Protein 7YLG (pdb70)

Foldseek 3Di:
DPFLEEEDEAPVCVVVCVVPVVVVCVVVPGGYHYCVPQADPPDPQRPDPCNRVVPHQAYEYEDDLNLQVDPVSVVVLVVCLVVAPLRYAYEDAYDDPPCSRPVVSPVVVVCVVVVRYHYDDPDPVSVVVSVVVVVVSSPDHD

Solvent-accessible surface area: 8100 Å² total; per-residue (Å²): 155,87,41,47,0,8,2,3,30,4,98,139,8,15,120,41,0,82,66,86,0,5,44,76,4,69,118,74,56,22,83,4,0,24,48,114,101,26,66,101,118,78,75,118,82,47,20,53,81,84,45,2,18,88,41,4,58,0,3,0,0,0,4,2,34,32,0,3,109,30,75,190,11,52,144,45,5,114,38,3,34,114,126,30,155,95,11,32,8,3,0,7,32,95,108,32,75,130,119,39,10,47,100,188,17,59,43,6,77,52,48,33,102,171,106,73,73,34,71,36,12,119,93,85,139,109,43,51,76,7,36,138,89,0,28,59,46,5,155,65,111,73

InterPro domains:
  IPR000157 Toll/interleukin-1 receptor homology (TIR) domain [PF01582] (709-853)
  IPR000157 Toll/interleukin-1 receptor homology (TIR) domain [PS50104] (705-846)
  IPR000157 Toll/interleukin-1 receptor homology (TIR) domain [SM00255] (706-849)
  IPR001611 Leucine-rich repeat [PF00560] (566-588)
  IPR001611 Leucine-rich repeat [PF13855] (57-113)
  IPR001611 Leucine-rich repeat [PS51450] (79-100)
  IPR001611 Leucine-rich repeat [PS51450] (411-432)
  IPR001611 Leucine-rich repeat [PS51450] (498-519)
  IPR001611 Leucine-rich repeat [PS51450] (520-541)
  IPR003591 Leucine-rich repeat, typical subtype [SM00369] (77-100)
  IPR003591 Leucine-rich repeat, typical subtype [SM00369] (409-434)
  IPR003591 Leucine-rich repeat, typical subtype [SM00369] (452-475)
  IPR003591 Leucine-rich repeat, typical subtype [SM00369] (496-517)
  IPR003591 Leucine-rich repeat, typical subtype [SM00369] (518-541)
  IPR003591 Leucine-rich repeat, typical subtype [SM00369] (542-565)
  IPR003591 Leucine-rich repeat, typical subtype [SM00369] (566-587)
  IPR017241 Toll-like receptor [PIRSF037595] (32-849)
  IPR032675 Leucine-rich repeat domain superfamily [G3DSA:3.80.10.10] (36-128)
  IPR032675 Leucine-rich repeat domain superfamily [G3DSA:3.80.10.10] (192-356)
  IPR032675 Leucine-rich repeat domain superfamily [G3DSA:3.80.10.10] (358-472)

Structure (mmCIF, N/CA/C/O backbone):
data_7YLG
#
_entry.id   7YLG
#
_cell.length_a   64.625
_cell.length_b   64.625
_cell.length_c   94.911
_cell.angle_alpha   90.000
_cell.angle_beta   90.000
_cell.angle_gamma   120.000
#
_s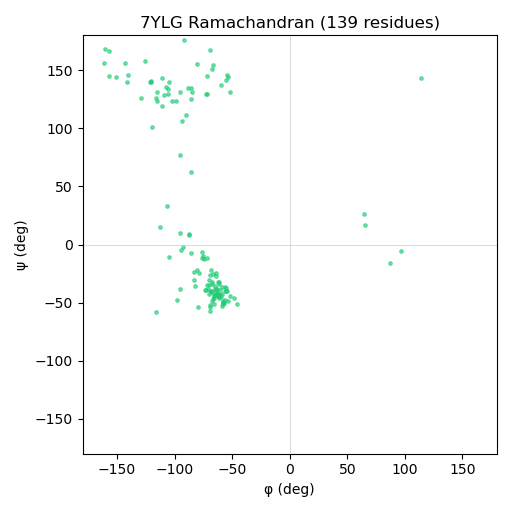ymmetry.space_group_name_H-M   'P 32 2 1'
#
loop_
_entity.id
_entity.type
_entity.pdbx_description
1 polymer 'Toll-like receptor 2'
2 non-polymer GLUTATHIONE
3 water water
#
loop_
_atom_site.group_PDB
_atom_site.id
_atom_site.type_symbol
_atom_site.label_atom_id
_atom_site.label_alt_id
_atom_site.label_comp_id
_atom_site.label_asym_id
_atom_site.label_entity_id
_atom_site.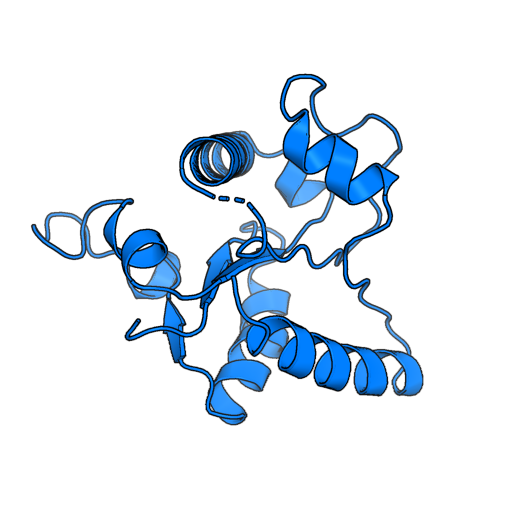label_seq_id
_atom_site.pdbx_PDB_ins_code
_atom_site.Cartn_x
_atom_site.Cartn_y
_atom_site.Cartn_z
_atom_site.occupancy
_atom_site.B_iso_or_equiv
_atom_site.auth_seq_id
_atom_site.auth_comp_id
_atom_site.auth_asym_id
_atom_site.auth_atom_id
_atom_site.pdbx_PDB_model_num
ATOM 1 N N . LYS A 1 13 ? 12.76930 34.92571 22.16632 1.000 54.23211 705 LYS A N 1
ATOM 2 C CA . LYS A 1 13 ? 12.12021 34.04090 21.19868 1.000 50.54000 705 LYS A CA 1
ATOM 3 C C . LYS A 1 13 ? 11.27803 32.97869 21.91121 1.000 49.02736 705 LYS A C 1
ATOM 4 O O . LYS A 1 13 ? 11.69747 32.44696 22.93527 1.000 56.06201 705 LYS A O 1
ATOM 10 N N . PRO A 1 14 ? 10.10020 32.65454 21.36251 1.000 40.99258 706 PRO A N 1
ATOM 11 C CA . PRO A 1 14 ? 9.25998 31.63213 22.01339 1.000 39.42176 706 PRO A CA 1
ATOM 12 C C . PRO A 1 14 ? 9.82924 30.22452 21.93174 1.000 36.48670 706 PRO A C 1
ATOM 13 O O . PRO A 1 14 ? 9.55497 29.40362 22.81721 1.000 37.28417 706 PRO A O 1
ATOM 17 N N . PHE A 1 15 ? 10.63672 29.91023 20.92765 1.000 32.38915 707 PHE A N 1
ATOM 18 C CA . PHE A 1 15 ? 11.21237 28.58078 20.80909 1.000 29.84910 707 PHE A CA 1
ATOM 19 C C . PHE A 1 15 ? 12.71095 28.63710 21.05200 1.000 32.53944 707 PHE A C 1
ATOM 20 O O . PHE A 1 15 ? 13.38008 29.59815 20.65604 1.000 34.57602 707 PHE A O 1
ATOM 28 N N . ASP A 1 16 ? 13.23118 27.59533 21.69977 1.000 31.49954 708 ASP A N 1
ATOM 29 C CA . ASP A 1 16 ? 14.67921 27.47282 21.86003 1.000 33.28068 708 ASP A CA 1
ATOM 30 C C . ASP A 1 16 ? 15.35849 27.08417 20.54950 1.000 32.61749 708 ASP A C 1
ATOM 31 O O . ASP A 1 16 ? 16.45864 27.56829 20.24486 1.000 32.35979 708 ASP A O 1
ATOM 36 N N . ALA A 1 17 ? 14.74175 26.19209 19.77773 1.000 26.95611 709 ALA A N 1
ATOM 37 C CA . ALA A 1 17 ? 15.34463 25.75480 18.52204 1.000 24.86456 709 ALA A CA 1
ATOM 38 C C . ALA A 1 17 ? 14.29065 25.36006 17.49898 1.000 27.02992 709 ALA A C 1
ATOM 39 O O . ALA A 1 17 ? 13.24733 24.78059 17.83370 1.000 29.23917 709 ALA A O 1
ATOM 41 N N . PHE A 1 18 ? 14.59622 25.66389 16.23976 1.000 26.69210 710 PHE A N 1
ATOM 42 C CA . PHE A 1 18 ? 13.95619 25.06133 15.08703 1.000 29.05588 710 PHE A CA 1
ATOM 43 C C . PHE A 1 18 ? 14.84246 23.90667 14.63946 1.000 28.36803 710 PHE A C 1
ATOM 44 O O . PHE A 1 18 ? 16.05645 24.07731 14.51512 1.000 32.60956 710 PHE A O 1
ATOM 52 N N . ILE A 1 19 ? 14.25887 22.73237 14.41712 1.000 27.51259 711 ILE A N 1
ATOM 53 C CA . ILE A 1 19 ? 15.04630 21.54197 14.11508 1.000 26.79530 711 ILE A CA 1
ATOM 54 C C . ILE A 1 19 ? 14.73436 21.06278 12.69535 1.000 29.72420 711 ILE A C 1
ATOM 55 O O . ILE A 1 19 ? 13.56707 20.91915 12.31119 1.000 30.65577 711 ILE A O 1
ATOM 60 N N . SER A 1 20 ? 15.78282 20.80731 11.93459 1.000 25.48707 712 SER A N 1
ATOM 61 C CA . SER A 1 20 ? 15.67360 20.27980 10.57657 1.000 26.21577 712 SER A CA 1
ATOM 62 C C . SER A 1 20 ? 16.39759 18.94065 10.49449 1.000 28.39235 712 SER A C 1
ATOM 63 O O . SER A 1 20 ? 17.48119 18.76411 11.07528 1.000 28.49869 712 SER A O 1
ATOM 66 N N . TYR A 1 21 ? 15.79807 17.99728 9.76303 1.000 26.49007 713 TYR A N 1
ATOM 67 C CA . TYR A 1 21 ? 16.30024 16.63323 9.71513 1.000 27.82206 713 TYR A CA 1
ATOM 68 C C . TYR A 1 21 ? 15.69156 15.98154 8.48297 1.000 30.48019 713 TYR A C 1
ATOM 69 O O . TYR A 1 21 ? 14.63125 16.38922 8.00817 1.000 31.26343 713 TYR A O 1
ATOM 78 N N . SER A 1 22 ? 16.37142 14.95815 7.98860 1.000 28.03614 714 SER A N 1
ATOM 79 C CA . SER A 1 22 ? 15.92153 14.24427 6.80555 1.000 30.08483 714 SER A CA 1
ATOM 80 C C . SER A 1 22 ? 14.83594 13.23177 7.16596 1.000 33.07598 714 SER A C 1
ATOM 81 O O . SER A 1 22 ? 14.73291 12.75989 8.30147 1.000 32.88709 714 SER A O 1
ATOM 84 N N . GLU A 1 23 ? 14.01038 12.89711 6.17598 1.000 32.89857 715 GLU A N 1
ATOM 85 C CA . GLU A 1 23 ? 13.03152 11.83313 6.38057 1.000 35.06644 715 GLU A CA 1
ATOM 86 C C . GLU A 1 23 ? 13.71494 10.54609 6.83180 1.000 35.03994 715 GLU A C 1
ATOM 87 O O . GLU A 1 23 ? 13.22367 9.84935 7.73063 1.000 39.11125 715 GLU A O 1
ATOM 89 N N . HIS A 1 24 ? 14.87652 10.24242 6.24386 1.000 34.73403 716 HIS A N 1
ATOM 90 C CA . HIS A 1 24 ? 15.63564 9.04899 6.60777 1.000 36.67523 716 HIS A CA 1
ATOM 91 C C . HIS A 1 24 ? 15.95750 9.02502 8.09630 1.000 38.12766 716 HIS A C 1
ATOM 92 O O . HIS A 1 24 ? 15.94912 7.95984 8.72041 1.000 39.97424 716 HIS A O 1
ATOM 99 N N . ASP A 1 25 ? 16.23588 10.19334 8.67540 1.000 35.96586 717 ASP A N 1
ATOM 100 C CA . ASP A 1 25 ? 16.64326 10.33998 10.06515 1.000 38.14102 717 ASP A CA 1
ATOM 101 C C . ASP A 1 25 ? 15.48479 10.66875 10.99560 1.000 39.03533 717 ASP A C 1
ATOM 102 O O . ASP A 1 25 ? 15.72147 11.00062 12.16946 1.000 37.78754 717 ASP A O 1
ATOM 107 N N . ALA A 1 26 ? 14.24434 10.58319 10.49860 1.000 38.97321 718 ALA A N 1
ATOM 108 C CA . ALA A 1 26 ? 13.08631 11.06645 11.24661 1.000 40.57140 718 ALA A CA 1
ATOM 109 C C . ALA A 1 26 ? 12.85994 10.25462 12.50986 1.000 37.81810 718 ALA A C 1
ATOM 110 O O . ALA A 1 26 ? 12.61719 10.82758 13.58009 1.000 38.20412 718 ALA A O 1
ATOM 112 N N . ASP A 1 27 ? 12.92683 8.92101 12.40200 1.000 40.47378 719 ASP A N 1
ATOM 113 C CA . ASP A 1 27 ? 12.69397 8.06181 13.56073 1.000 44.15874 719 ASP A CA 1
ATOM 114 C C . ASP A 1 27 ? 13.67117 8.37824 14.68315 1.000 46.17515 719 ASP A C 1
ATOM 115 O O . ASP A 1 27 ? 13.26925 8.55531 15.84014 1.000 47.35418 719 ASP A O 1
ATOM 120 N N . TRP A 1 28 ? 14.96884 8.41971 14.36674 1.000 46.83786 720 TRP A N 1
ATOM 121 C CA . TRP A 1 28 ? 15.95515 8.72376 15.39764 1.000 45.67668 720 TRP A CA 1
ATOM 122 C C . TRP A 1 28 ? 15.73088 10.11231 15.97080 1.000 42.90224 720 TRP A C 1
ATOM 123 O O . TRP A 1 28 ? 15.79993 10.30721 17.19127 1.000 42.16411 720 TRP A O 1
ATOM 134 N N . THR A 1 29 ? 15.47617 11.09186 15.09809 1.000 37.94831 721 THR A N 1
ATOM 135 C CA . THR A 1 29 ? 15.29973 12.46626 15.55422 1.000 34.54193 721 THR A CA 1
ATOM 136 C C . THR A 1 29 ? 14.10920 12.58237 16.49825 1.000 36.89034 721 THR A C 1
ATOM 137 O O . THR A 1 29 ? 14.20234 13.23108 17.54498 1.000 35.66989 721 THR A O 1
ATOM 141 N N . LYS A 1 30 ? 12.98457 11.94790 16.15228 1.000 36.60249 722 LYS A N 1
ATOM 142 C CA . LYS A 1 30 ? 11.78877 12.07788 16.97235 1.000 39.48320 722 LYS A CA 1
ATOM 143 C C . LYS A 1 30 ? 11.92012 11.29493 18.27450 1.000 41.08514 722 LYS A C 1
ATOM 144 O O . LYS A 1 30 ? 11.49525 11.77092 19.33042 1.000 46.53266 722 LYS A O 1
ATOM 150 N N . GLU A 1 31 ? 12.51463 10.09800 18.22709 1.000 39.06104 723 GLU A N 1
ATOM 151 C CA . GLU A 1 31 ? 12.56455 9.23092 19.39718 1.000 40.78740 723 GLU A CA 1
ATOM 152 C C . GLU A 1 31 ? 13.70562 9.57496 20.35160 1.000 42.87519 723 GLU A C 1
ATOM 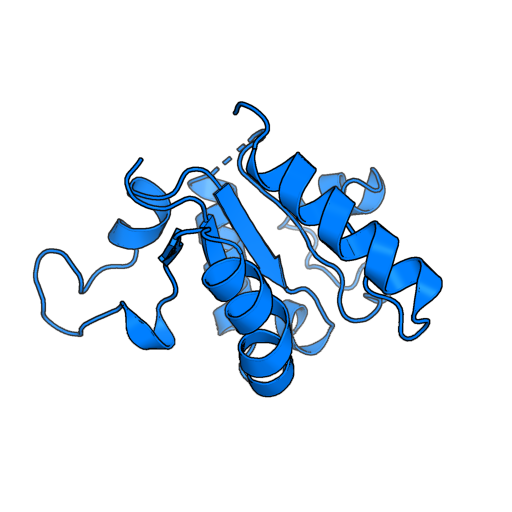153 O O . GLU A 1 31 ? 13.61277 9.26184 21.54271 1.000 41.57063 723 GLU A O 1
ATOM 155 N N . HIS A 1 32 ? 14.76854 10.21969 19.87729 1.000 44.97737 724 HIS A N 1
ATOM 156 C CA . HIS A 1 32 ? 15.89714 10.52594 20.75092 1.000 48.79858 724 HIS A CA 1
ATOM 157 C C . HIS A 1 32 ? 16.08909 12.02384 20.92634 1.000 42.70815 724 HIS A C 1
ATOM 158 O O . HIS A 1 32 ? 16.02153 12.52156 22.05484 1.000 44.26304 724 HIS A O 1
ATOM 165 N N . LEU A 1 33 ? 16.28484 12.76489 19.84371 1.000 37.59262 725 LEU A N 1
ATOM 166 C CA . LEU A 1 33 ? 16.59876 14.17772 19.97415 1.000 35.57334 725 LEU A CA 1
ATOM 167 C C . LEU A 1 33 ? 15.39761 14.96716 20.48800 1.000 37.09953 725 LEU A C 1
ATOM 168 O O . LEU A 1 33 ? 15.48024 15.62912 21.52859 1.000 38.00990 725 LEU A O 1
ATOM 173 N N . LEU A 1 34 ? 14.26185 14.88896 19.78031 1.000 37.61587 726 LEU A N 1
ATOM 174 C CA . LEU A 1 34 ? 13.09185 15.68828 20.14078 1.000 37.97455 726 LEU A CA 1
ATOM 175 C C . LEU A 1 34 ? 12.52726 15.26487 21.48612 1.000 39.66927 726 LEU A C 1
ATOM 176 O O . LEU A 1 34 ? 12.17370 16.11090 22.31794 1.000 41.46134 726 LEU A O 1
ATOM 181 N N . LYS A 1 35 ? 12.41214 13.95173 21.70541 1.000 41.72152 727 LYS A N 1
ATOM 182 C CA . LYS A 1 35 ? 11.91433 13.44391 22.98030 1.000 46.68967 727 LYS A CA 1
ATOM 183 C C . LYS A 1 35 ? 12.75561 13.96312 24.13411 1.000 46.17109 727 LYS A C 1
ATOM 184 O O . LYS A 1 35 ? 12.22527 14.45960 25.13350 1.000 48.94953 727 LYS A O 1
ATOM 186 N N . LYS A 1 36 ? 14.07890 13.86769 24.00577 1.000 46.16000 728 LYS A N 1
ATOM 187 C CA . LYS A 1 36 ? 14.96168 14.26953 25.09720 1.000 49.42427 728 LYS A CA 1
ATOM 188 C C . LYS A 1 36 ? 14.86277 15.76585 25.35484 1.000 45.23398 728 LYS A C 1
ATOM 189 O O . LYS A 1 36 ? 14.65899 16.20437 26.49404 1.000 46.31428 728 LYS A O 1
ATOM 195 N N . LEU A 1 37 ? 15.00865 16.56679 24.30038 1.000 36.91400 729 LEU A N 1
ATOM 196 C CA . LEU A 1 37 ? 14.93694 18.01354 24.45643 1.000 35.25809 729 LEU A CA 1
ATOM 197 C C . LEU A 1 37 ? 13.59272 18.45189 25.02896 1.000 39.22035 729 LEU A C 1
ATOM 198 O O . LEU A 1 37 ? 13.54305 19.31443 25.90968 1.000 41.66525 729 LEU A O 1
ATOM 203 N N . GLU A 1 38 ? 12.48651 17.90364 24.51768 1.000 38.61951 730 GLU A N 1
ATOM 204 C CA . GLU A 1 38 ? 11.18124 18.33056 25.01211 1.000 43.49497 730 GLU A CA 1
ATOM 205 C C . GLU A 1 38 ? 10.94146 17.83150 26.43326 1.000 49.98664 730 GLU A C 1
ATOM 206 O O . GLU A 1 38 ? 10.41048 18.57108 27.27323 1.000 49.58847 730 GLU A O 1
ATOM 212 N N . THR A 1 39 ? 11.37069 16.60318 26.74484 1.000 51.34889 731 THR A N 1
ATOM 213 C CA . THR A 1 39 ? 11.28923 16.14227 28.12877 1.000 54.89989 731 THR A CA 1
ATOM 214 C C . THR A 1 39 ? 12.12336 17.02281 29.04844 1.000 55.29244 731 THR A C 1
ATOM 215 O O . THR A 1 39 ? 11.74374 17.25156 30.20294 1.000 54.90929 731 THR A O 1
ATOM 219 N N . ASP A 1 40 ? 13.22412 17.57240 28.54329 1.000 55.34181 732 ASP A N 1
ATOM 220 C CA . ASP A 1 40 ? 14.11597 18.39631 29.34734 1.000 52.63885 732 ASP A CA 1
ATOM 221 C C . ASP A 1 40 ? 13.72011 19.87161 29.37482 1.000 53.87008 732 ASP A C 1
ATOM 222 O O . ASP A 1 40 ? 14.48906 20.69146 29.88762 1.000 56.67554 732 ASP A O 1
ATOM 227 N N . GLY A 1 41 ? 12.55055 20.23146 28.83817 1.000 49.17033 733 GLY A N 1
ATOM 228 C CA . GLY A 1 41 ? 12.01779 21.57032 28.99381 1.000 47.45773 733 GLY A CA 1
ATOM 229 C C . GLY A 1 41 ? 12.29048 22.52821 27.85020 1.000 44.34492 733 GLY A C 1
ATOM 230 O O . GLY A 1 41 ? 11.78684 23.65679 27.87719 1.000 47.50211 733 GLY A O 1
ATOM 231 N N . PHE A 1 42 ? 13.06670 22.12724 26.85593 1.000 39.01131 734 PHE A N 1
ATOM 232 C CA . PHE A 1 42 ? 13.26328 22.98381 25.69531 1.000 35.47135 734 PHE A CA 1
ATOM 233 C C . PHE A 1 42 ? 11.99734 23.02143 24.84399 1.000 37.72034 734 PHE A C 1
ATOM 234 O O . PHE A 1 42 ? 11.27124 22.03192 24.72880 1.000 38.30722 734 PHE A O 1
ATOM 242 N N . LYS A 1 43 ? 11.73621 24.18434 24.24993 1.000 33.56744 735 LYS A N 1
ATOM 243 C CA . LYS A 1 43 ? 10.61667 24.37794 23.33846 1.000 33.29142 735 LYS A CA 1
ATOM 244 C C . LYS A 1 43 ? 11.15875 24.36552 21.92542 1.000 33.37501 735 LYS A C 1
ATOM 245 O O . LYS A 1 43 ? 12.06195 25.14873 21.59577 1.000 30.90127 735 LYS A O 1
ATOM 249 N N . ILE A 1 44 ? 10.61754 23.46534 21.10462 1.000 33.52490 736 ILE A N 1
ATOM 250 C CA . ILE A 1 44 ? 11.16465 23.13494 19.79234 1.000 32.26144 736 ILE A CA 1
ATOM 251 C C . ILE A 1 44 ? 10.09744 23.42171 18.74237 1.000 32.68550 736 ILE A C 1
ATOM 252 O O . ILE A 1 44 ? 8.91209 23.16721 18.98687 1.000 36.08983 736 ILE A O 1
ATOM 257 N N . CYS A 1 45 ? 10.53207 23.98374 17.59635 1.000 29.83312 737 CYS A N 1
ATOM 258 C CA . CYS A 1 45 ? 9.76235 24.19806 16.36363 1.000 34.17917 737 CYS A CA 1
ATOM 259 C C . CYS A 1 45 ? 10.24424 23.16071 15.33829 1.000 34.30829 737 CYS A C 1
ATOM 260 O O . CYS A 1 45 ? 11.45225 22.95171 15.20381 1.000 35.45174 737 CYS A O 1
ATOM 263 N N . TYR A 1 46 ? 9.32380 22.48040 14.64958 1.000 28.09976 738 TYR A N 1
ATOM 264 C CA . TYR A 1 46 ? 9.74912 21.71505 13.47048 1.000 30.15396 738 TYR A CA 1
ATOM 265 C C . TYR A 1 46 ? 8.55955 21.50156 12.53421 1.000 26.66790 738 TYR A C 1
ATOM 266 O O . TYR A 1 46 ? 7.42415 21.32746 12.98874 1.000 28.84485 738 TYR A O 1
ATOM 275 N N . HIS A 1 47 ? 8.83638 21.51979 11.22220 1.000 28.90785 739 HIS A N 1
ATOM 276 C CA . HIS A 1 47 ? 7.77727 21.68651 10.23304 1.000 30.71276 739 HIS A CA 1
ATOM 277 C C . HIS A 1 47 ? 6.80224 20.51945 10.22209 1.000 30.71129 739 HIS A C 1
ATOM 278 O O . HIS A 1 47 ? 5.60100 20.71543 10.00837 1.000 31.07765 739 HIS A O 1
ATOM 285 N N . GLU A 1 48 ? 7.29075 19.29724 10.44181 1.000 32.50050 740 GLU A N 1
ATOM 286 C CA . GLU A 1 48 ? 6.41204 18.13737 10.36981 1.000 37.05414 740 GLU A CA 1
ATOM 287 C C . GLU A 1 48 ? 5.21429 18.28362 11.30920 1.000 38.04460 740 GLU A C 1
ATOM 288 O O . GLU A 1 48 ? 4.09109 17.90812 10.95843 1.000 38.09004 740 GLU A O 1
ATOM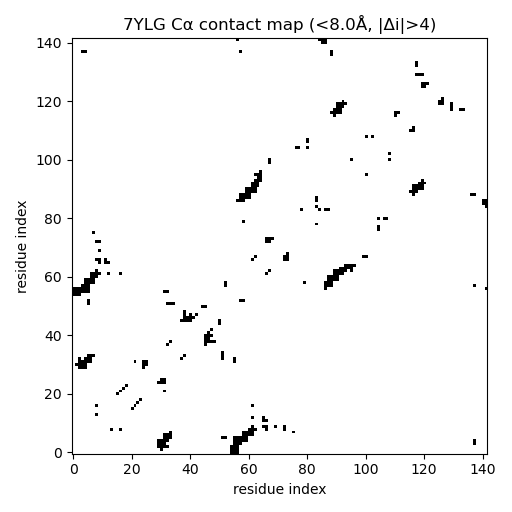 294 N N . ARG A 1 49 ? 5.42468 18.86362 12.49167 1.000 34.18664 741 ARG A N 1
ATOM 295 C CA . ARG A 1 49 ? 4.35881 19.14266 13.44440 1.000 34.04928 741 ARG A CA 1
ATOM 296 C C . ARG A 1 49 ? 3.80891 20.56041 13.35362 1.000 30.28177 741 ARG A C 1
ATOM 297 O O . ARG A 1 49 ? 2.61074 20.76848 13.56729 1.000 37.38110 741 ARG A O 1
ATOM 305 N N . ASP A 1 50 ? 4.65380 21.55099 13.11534 1.000 30.77007 742 ASP A N 1
ATOM 306 C CA . ASP A 1 50 ? 4.27283 22.93845 13.35517 1.000 32.77489 742 ASP A CA 1
ATOM 307 C C . ASP A 1 50 ? 3.97316 23.72721 12.09180 1.000 35.06798 742 ASP A C 1
ATOM 308 O O . ASP A 1 50 ? 3.47683 24.85209 12.20168 1.000 36.64626 742 ASP A O 1
ATOM 313 N N . PHE A 1 51 ? 4.27479 23.18823 10.91094 1.000 31.48865 743 PHE A N 1
ATOM 314 C CA . PHE A 1 51 ? 3.90527 23.85279 9.66694 1.000 29.44585 743 PHE A CA 1
ATOM 315 C C . PHE A 1 51 ? 2.48052 23.45818 9.30918 1.000 31.39108 743 PHE A C 1
ATOM 316 O O . PHE A 1 51 ? 2.15983 22.27093 9.20802 1.000 35.86144 743 PHE A O 1
ATOM 324 N N . LYS A 1 52 ? 1.62849 24.45533 9.10803 1.000 30.02060 744 LYS A N 1
ATOM 325 C CA . LYS A 1 52 ? 0.20798 24.23902 8.85362 1.000 30.21588 744 LYS A CA 1
ATOM 326 C C . LYS A 1 52 ? -0.10926 24.82699 7.49634 1.000 32.68241 744 LYS A C 1
ATOM 327 O O . LYS A 1 52 ? -0.24793 26.05530 7.38002 1.000 29.01745 744 LYS A O 1
ATOM 333 N N . PRO A 1 53 ? -0.22186 24.01132 6.45079 1.000 36.97736 745 PRO A N 1
ATOM 334 C CA . PRO A 1 53 ? -0.47785 24.54645 5.10381 1.000 35.10257 745 PRO A CA 1
ATOM 335 C C . PRO A 1 53 ? -1.67009 25.49613 5.04011 1.000 34.53582 745 PRO A C 1
ATOM 336 O O . PRO A 1 53 ? -2.77162 25.19459 5.52060 1.000 33.04480 745 PRO A O 1
ATOM 340 N N . GLY A 1 54 ? -1.45064 26.65744 4.41650 1.000 32.26626 746 GLY A N 1
ATOM 341 C CA . GLY A 1 54 ? -2.50450 27.63278 4.23459 1.000 31.13880 746 GLY A CA 1
ATOM 342 C C . GLY A 1 54 ? -2.67167 28.59700 5.37994 1.000 33.84886 746 GLY A C 1
ATOM 343 O O . GLY A 1 54 ? -3.36485 29.61245 5.22303 1.000 32.68076 746 GLY A O 1
ATOM 344 N N . HIS A 1 55 ? -2.09959 28.29222 6.53020 1.000 32.56252 747 HIS A N 1
ATOM 345 C CA . HIS A 1 55 ? -2.23397 29.17333 7.67463 1.000 32.35323 747 HIS A CA 1
ATOM 346 C C . HIS A 1 55 ? -1.37818 30.40863 7.42485 1.000 32.62727 747 HIS A C 1
ATOM 347 O O . HIS A 1 55 ? -0.21160 30.27884 7.02492 1.000 30.05807 747 HIS A O 1
ATOM 354 N N . PRO A 1 56 ? -1.92935 31.61366 7.58185 1.000 35.05933 748 PRO A N 1
ATOM 355 C CA . PRO A 1 56 ? -1.15425 32.81714 7.24291 1.000 33.19129 748 PRO A CA 1
ATOM 356 C C . PRO A 1 56 ? 0.04760 33.05172 8.13993 1.000 35.46998 748 PRO A C 1
ATOM 357 O O . PRO A 1 56 ? 1.00648 33.69274 7.69798 1.000 34.77182 748 PRO A O 1
ATOM 361 N N . VAL A 1 57 ? 0.05162 32.55367 9.37457 1.000 31.40463 749 VAL A N 1
ATOM 362 C CA . VAL A 1 57 ? 1.21289 32.66177 10.24519 1.000 28.35125 749 VAL A CA 1
ATOM 363 C C . VAL A 1 57 ? 2.04621 31.39392 10.23034 1.000 27.67266 749 VAL A C 1
ATOM 364 O O . VAL A 1 57 ? 3.26376 31.44713 10.08359 1.000 26.03664 749 VAL A O 1
ATOM 368 N N . LEU A 1 58 ? 1.40409 30.23870 10.38111 1.000 28.79813 750 LEU A N 1
ATOM 369 C CA . LEU A 1 58 ? 2.12157 28.98941 10.58532 1.000 28.97362 750 LEU A CA 1
ATOM 370 C C . LEU A 1 58 ? 2.38305 28.25958 9.28499 1.000 29.31060 750 LEU A C 1
ATOM 371 O O . LEU A 1 58 ? 3.04512 27.21476 9.29692 1.000 30.38317 750 LEU A O 1
ATOM 376 N N . GLY A 1 59 ? 1.91456 28.80574 8.17137 1.000 28.20364 751 GLY A N 1
ATOM 377 C CA . GLY A 1 59 ? 2.02752 28.12852 6.89733 1.000 30.02784 751 GLY A CA 1
ATOM 378 C C . GLY A 1 59 ? 3.07022 28.76542 6.01173 1.000 27.41596 751 GLY A C 1
ATOM 379 O O . GLY A 1 59 ? 2.94218 28.74795 4.77567 1.000 30.93015 751 GLY A O 1
ATOM 380 N N . ASN A 1 60 ? 4.13194 29.30347 6.61615 1.000 26.73798 752 ASN A N 1
ATOM 381 C CA . ASN A 1 60 ? 5.26699 29.71083 5.80862 1.000 33.15612 752 ASN A CA 1
ATOM 382 C C . ASN A 1 60 ? 6.58024 29.43155 6.52847 1.000 32.02907 752 ASN A C 1
ATOM 383 O O . ASN A 1 60 ? 6.64133 29.32258 7.76261 1.000 29.46197 752 ASN A O 1
ATOM 388 N N . ILE A 1 61 ? 7.63234 29.29916 5.72039 1.000 27.85478 753 ILE A N 1
ATOM 389 C CA . ILE A 1 61 ? 8.91851 28.81850 6.21111 1.000 23.78151 753 ILE A CA 1
ATOM 390 C C . ILE A 1 61 ? 9.63472 29.83749 7.07444 1.000 26.90361 753 ILE A C 1
ATOM 391 O O . ILE A 1 61 ? 10.63473 29.49263 7.70997 1.000 28.37881 753 ILE A O 1
ATOM 396 N N . PHE A 1 62 ? 9.17095 31.08384 7.10842 1.000 24.76782 754 PHE A N 1
ATOM 397 C CA . PHE A 1 62 ? 9.86728 32.05788 7.93845 1.000 26.95762 754 PHE A CA 1
ATOM 398 C C . PHE A 1 62 ? 9.47408 31.94686 9.40705 1.000 29.11187 754 PHE A C 1
ATOM 399 O O . PHE A 1 62 ? 10.25235 32.36106 10.27177 1.000 29.45767 754 PHE A O 1
ATOM 407 N N . TYR A 1 63 ? 8.31201 31.36533 9.69614 1.000 25.15729 755 TYR A N 1
ATOM 408 C CA . TYR A 1 63 ? 7.77549 31.38994 11.06155 1.000 25.91909 755 TYR A CA 1
ATOM 409 C C . TYR A 1 63 ? 8.73028 30.74478 12.06633 1.000 29.30691 755 TYR A C 1
ATOM 410 O O . TYR A 1 63 ? 9.04470 31.33892 13.10761 1.000 27.96163 755 TYR A O 1
ATOM 419 N N . CYS A 1 64 ? 9.16524 29.50859 11.80732 1.000 28.87445 756 CYS A N 1
ATOM 420 C CA . CYS A 1 64 ? 9.91658 28.79232 12.84345 1.000 33.65568 756 CYS A CA 1
ATOM 421 C C . CYS A 1 64 ? 11.26299 29.45747 13.09538 1.000 31.49020 756 CYS A C 1
ATOM 422 O O . CYS A 1 64 ? 11.63363 29.73476 14.24546 1.000 29.54525 756 CYS A O 1
ATOM 425 N N . ILE A 1 65 ? 11.98180 29.78509 12.02647 1.000 28.62476 757 ILE A N 1
ATOM 426 C CA . ILE A 1 65 ? 13.32158 30.33410 12.19704 1.000 31.13640 757 ILE A CA 1
ATOM 427 C C . ILE A 1 65 ? 13.25791 31.73684 12.77962 1.000 33.07128 757 ILE A C 1
ATOM 428 O O . ILE A 1 65 ? 14.10522 32.10958 13.60267 1.000 34.74638 757 ILE A O 1
ATOM 433 N N . GLU A 1 66 ? 12.23863 32.52338 12.42166 1.000 30.84056 758 GLU A N 1
ATOM 434 C CA . GLU A 1 66 ? 12.12220 33.85640 13.00382 1.000 33.43427 758 GLU A CA 1
ATOM 435 C C . GLU A 1 66 ? 11.77669 33.80985 14.48636 1.000 34.07049 758 GLU A C 1
ATOM 436 O O . GLU A 1 66 ? 12.01130 34.78870 15.19888 1.000 37.14657 758 GLU A O 1
ATOM 442 N N . ASN A 1 67 ? 11.20911 32.71113 14.96728 1.000 29.42225 759 ASN A N 1
ATOM 443 C CA . ASN A 1 67 ? 10.75551 32.65561 16.34921 1.000 31.03465 759 ASN A CA 1
ATOM 444 C C . ASN A 1 67 ? 11.55307 31.67878 17.21331 1.000 29.53036 759 ASN A C 1
ATOM 445 O O . ASN A 1 67 ? 11.11140 31.34272 18.31186 1.000 32.87316 759 ASN A O 1
ATOM 450 N N . SER A 1 68 ? 12.71571 31.22456 16.75324 1.000 29.73324 760 SER A N 1
ATOM 451 C CA . SER A 1 68 ? 13.54817 30.29067 17.50792 1.000 27.71502 760 SER A CA 1
ATOM 452 C C . SER A 1 68 ? 14.91474 30.90258 17.76236 1.000 30.61282 760 SER A C 1
ATOM 453 O O . SER A 1 68 ? 15.48273 31.56836 16.88595 1.000 31.84365 760 SER A O 1
ATOM 456 N N . HIS A 1 69 ? 15.44538 30.66054 18.96756 1.000 28.78648 761 HIS A N 1
ATOM 457 C CA . HIS A 1 69 ? 16.77386 31.15657 19.30886 1.000 28.03489 761 HIS A CA 1
ATOM 458 C C . HIS A 1 69 ? 17.84788 30.50435 18.44061 1.000 30.35994 761 HIS A C 1
ATOM 459 O O . HIS A 1 69 ? 18.74821 31.18678 17.93152 1.000 31.63465 761 HIS A O 1
ATOM 466 N N . LYS A 1 70 ? 17.75648 29.19369 18.22725 1.000 28.27836 762 LYS A N 1
ATOM 467 C CA . LYS A 1 70 ? 18.75442 28.46544 17.46112 1.000 27.13716 762 LYS A CA 1
ATOM 468 C C . LYS A 1 70 ? 18.08824 27.70455 16.32787 1.000 27.94999 762 LYS A C 1
ATOM 469 O O . LYS A 1 70 ? 16.89163 27.39666 16.37013 1.000 28.68533 762 LYS A O 1
ATOM 475 N N . VAL A 1 71 ? 18.88976 27.38769 15.31183 1.000 26.80166 763 VAL A N 1
ATOM 476 C CA . VAL A 1 71 ? 18.50284 26.46720 14.24873 1.000 26.40467 763 VAL A CA 1
ATOM 477 C C . VAL A 1 71 ? 19.42904 25.26369 14.34804 1.000 27.63343 763 VAL A C 1
ATOM 478 O O . VAL A 1 71 ? 20.65225 25.41822 14.33580 1.000 29.64207 763 VAL A O 1
ATOM 482 N N . LEU A 1 72 ? 18.85859 24.07702 14.48697 1.000 24.40310 764 LEU A N 1
ATOM 483 C CA . LEU A 1 72 ? 19.64590 22.86997 14.66299 1.000 25.61228 764 LEU A CA 1
ATOM 484 C C . LEU A 1 72 ? 19.41221 21.95874 13.46796 1.000 25.85678 764 LEU A C 1
ATOM 485 O O . LEU A 1 72 ? 18.26581 21.62647 13.16462 1.000 30.30839 764 LEU A O 1
ATOM 490 N N . PHE A 1 73 ? 20.49633 21.54718 12.81365 1.000 25.45097 765 PHE A N 1
ATOM 491 C CA . PHE A 1 73 ? 20.45971 20.58945 11.71047 1.000 27.05846 765 PHE A CA 1
ATOM 492 C C . PHE A 1 73 ? 20.98079 19.24071 12.17762 1.000 27.34505 765 PHE A C 1
ATOM 493 O O . PHE A 1 73 ? 22.07408 19.16160 12.74498 1.000 28.52790 765 PHE A O 1
ATOM 501 N N . VAL A 1 74 ? 20.21463 18.18621 11.90717 1.000 24.79093 766 VAL A N 1
ATOM 502 C CA . VAL A 1 74 ? 20.66681 16.81128 12.07474 1.000 26.19850 766 VAL A CA 1
ATOM 503 C C . VAL A 1 74 ? 21.30125 16.39541 10.75436 1.000 27.77734 766 VAL A C 1
ATOM 504 O O . VAL A 1 74 ? 20.60301 16.26389 9.74256 1.000 30.48045 766 VAL A O 1
ATOM 508 N N . LEU A 1 75 ? 22.62329 16.19607 10.74583 1.000 29.74920 767 LEU A N 1
ATOM 509 C CA . LEU A 1 75 ? 23.34513 15.93780 9.49605 1.000 29.16194 767 LEU A CA 1
ATOM 510 C C . LEU A 1 75 ? 23.73826 14.46848 9.35444 1.000 28.77750 767 LEU A C 1
ATOM 511 O O . LEU A 1 75 ? 24.12227 13.80453 10.32163 1.000 29.91565 767 LEU A O 1
ATOM 516 N N . SER A 1 76 ? 23.59927 13.97592 8.12717 1.000 28.92911 768 SER A N 1
ATOM 517 C CA . SER A 1 76 ? 23.96054 12.63037 7.70896 1.000 28.43892 768 SER A CA 1
ATOM 518 C C . SER A 1 76 ? 24.08254 12.67549 6.18913 1.000 25.62867 768 SER A C 1
ATOM 519 O O . SER A 1 76 ? 23.66081 13.65472 5.56759 1.000 29.44520 768 SER A O 1
ATOM 522 N N . PRO A 1 77 ? 24.63433 11.63210 5.56168 1.000 30.43085 769 PRO A N 1
ATOM 523 C CA . PRO A 1 77 ? 24.58409 11.59907 4.08536 1.000 31.49467 769 PRO A CA 1
ATOM 524 C C . PRO A 1 77 ? 23.17561 11.74526 3.53569 1.000 31.43468 769 PRO A C 1
ATOM 525 O O . PRO A 1 77 ? 22.98289 12.43043 2.52341 1.000 32.13206 769 PRO A O 1
ATOM 529 N N . SER A 1 78 ? 22.18530 11.10648 4.16755 1.000 29.76687 770 SER A N 1
ATOM 530 C CA . SER A 1 78 ? 20.81541 11.21518 3.67577 1.000 29.20054 770 SER A CA 1
ATOM 531 C C . SER A 1 78 ? 20.34734 12.66654 3.64948 1.000 29.90426 770 SER A C 1
ATOM 532 O O . SER A 1 78 ? 19.63306 13.07410 2.72927 1.000 29.36487 770 SER A O 1
ATOM 535 N N . PHE A 1 79 ? 20.76159 13.47012 4.63995 1.000 29.19145 771 PHE A N 1
ATOM 536 C CA . PHE A 1 79 ? 20.42545 14.89271 4.65446 1.000 27.19236 771 PHE A CA 1
ATOM 537 C C . PHE A 1 79 ? 21.15676 15.64657 3.54501 1.000 28.57218 771 PHE A C 1
ATOM 538 O O . PHE A 1 79 ? 20.54280 16.36931 2.75266 1.000 28.58508 771 PHE A O 1
ATOM 546 N N . VAL A 1 80 ? 22.47899 15.50853 3.49201 1.000 28.30925 772 VAL A N 1
ATOM 547 C CA . VAL A 1 80 ? 23.28635 16.27190 2.54258 1.000 28.13978 772 VAL A CA 1
ATOM 548 C C . VAL A 1 80 ? 22.91821 15.92519 1.10621 1.000 28.67140 772 VAL A C 1
ATOM 549 O O . VAL A 1 80 ? 22.97802 16.78708 0.21600 1.000 31.86764 772 VAL A O 1
ATOM 553 N N . ASN A 1 81 ? 22.51846 14.67914 0.85009 1.000 31.29127 773 ASN A N 1
ATOM 554 C CA . ASN A 1 81 ? 22.24709 14.26652 -0.52972 1.000 32.72534 773 ASN A CA 1
ATOM 555 C C . ASN A 1 81 ? 20.83517 14.57366 -0.99651 1.000 37.39154 773 ASN A C 1
ATOM 556 O O . ASN A 1 81 ? 20.54185 14.38748 -2.18924 1.000 38.28957 773 ASN A O 1
ATOM 561 N N . SER A 1 82 ? 19.96724 15.02645 -0.10449 1.000 34.43095 774 SER A N 1
ATOM 562 C CA . SER A 1 82 ? 18.57559 15.26777 -0.44554 1.000 35.02077 774 SER A CA 1
ATOM 563 C C . SER A 1 82 ? 18.39763 16.66290 -1.02805 1.000 34.66625 774 SER A C 1
ATOM 564 O O . SER A 1 82 ? 18.92460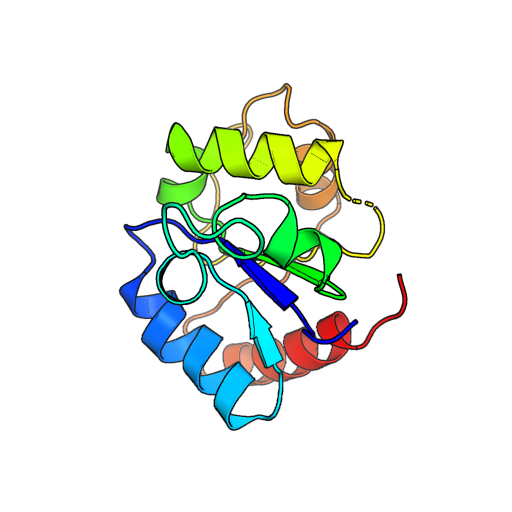 17.64131 -0.50143 1.000 31.28275 774 SER A O 1
ATOM 567 N N . CYS A 1 83 ? 17.64535 16.73346 -2.12413 1.000 28.42195 775 CYS A N 1
ATOM 568 C CA . CYS A 1 83 ? 17.30560 17.99358 -2.76604 1.000 30.66674 775 CYS A CA 1
ATOM 569 C C . CYS A 1 83 ? 16.59421 18.93632 -1.79628 1.000 29.62478 775 CYS A C 1
ATOM 570 O O . CYS A 1 83 ? 16.98258 20.10069 -1.62232 1.000 26.04211 775 CYS A O 1
ATOM 573 N N . TRP A 1 84 ? 15.56061 18.43740 -1.12701 1.000 30.55963 776 TRP A N 1
ATOM 574 C CA . TRP A 1 84 ? 14.79049 19.26910 -0.20867 1.000 31.21109 776 TRP A CA 1
ATOM 575 C C . TRP A 1 84 ? 15.63417 19.72979 0.97413 1.000 28.03478 776 TRP A C 1
ATOM 576 O O . TRP A 1 84 ? 15.54822 20.88897 1.38710 1.000 27.86604 776 TRP A O 1
ATOM 587 N N . CYS A 1 85 ? 16.46960 18.85089 1.50988 1.000 28.65522 777 CYS A N 1
ATOM 588 C CA . CYS A 1 85 ? 17.32627 19.25901 2.62529 1.000 29.25600 777 CYS A CA 1
ATOM 589 C C . CYS A 1 85 ? 18.32225 20.32451 2.18881 1.000 28.34275 777 CYS A C 1
ATOM 590 O O . CYS A 1 85 ? 18.61479 21.26391 2.93611 1.000 28.67301 777 CYS A O 1
ATOM 593 N N . GLN A 1 86 ? 18.85487 20.20020 0.96807 1.000 29.00186 778 GLN A N 1
ATOM 594 C CA . GLN A 1 86 ? 19.74775 21.23855 0.45779 1.000 26.79166 778 GLN A CA 1
ATOM 595 C C . GLN A 1 86 ? 19.05186 22.58396 0.35958 1.000 26.44910 778 GLN A C 1
ATOM 596 O O . GLN A 1 86 ? 19.67363 23.61990 0.60185 1.000 28.62174 778 GLN A O 1
ATOM 602 N N . TYR A 1 87 ? 17.78691 22.60372 -0.05716 1.000 26.21843 779 TYR A N 1
ATOM 603 C CA . TYR A 1 87 ? 17.07364 23.87560 -0.09153 1.000 26.26087 779 TYR A CA 1
ATOM 604 C C . TYR A 1 87 ? 16.93771 24.45344 1.30618 1.000 27.01004 779 TYR A C 1
ATOM 605 O O . TYR A 1 87 ? 17.00088 25.67303 1.49145 1.000 27.56746 779 TYR A O 1
ATOM 614 N N . GLU A 1 88 ? 16.69829 23.58324 2.28206 1.000 27.64964 780 GLU A N 1
ATOM 615 C CA . GLU A 1 88 ? 16.55178 24.02702 3.67335 1.000 28.62300 780 GLU A CA 1
ATOM 616 C C . GLU A 1 88 ? 17.88521 24.53252 4.21325 1.000 34.31366 780 GLU A C 1
ATOM 617 O O . GLU A 1 88 ? 17.94462 25.56968 4.89316 1.000 33.30825 780 GLU A O 1
ATOM 623 N N . LEU A 1 89 ? 18.97263 23.84245 3.87369 1.000 31.57750 781 LEU A N 1
ATOM 624 C CA . LEU A 1 89 ? 20.30882 24.33090 4.21357 1.000 35.67548 781 LEU A CA 1
ATOM 625 C C . LEU A 1 89 ? 20.55184 25.71205 3.63233 1.000 36.01110 781 LEU A C 1
ATOM 626 O O . LEU A 1 89 ? 20.99633 26.62284 4.34040 1.000 38.61944 781 LEU A O 1
ATOM 631 N N . TYR A 1 90 ? 20.28209 25.87490 2.32970 1.000 32.67897 782 TYR A N 1
ATOM 632 C CA . TYR A 1 90 ? 20.46010 27.16470 1.67209 1.000 28.16168 782 TYR A CA 1
ATOM 633 C C . TYR A 1 90 ? 19.74021 28.26418 2.43641 1.000 29.53726 782 TYR A C 1
ATOM 634 O O . TYR A 1 90 ? 20.29290 29.34826 2.66387 1.000 31.63064 782 TYR A O 1
ATOM 643 N N . PHE A 1 91 ? 18.51230 27.98338 2.85901 1.000 28.71799 783 PHE A N 1
ATOM 644 C CA . PHE A 1 91 ? 17.67448 28.99644 3.49160 1.000 29.39362 783 PHE A CA 1
ATOM 645 C C . PHE A 1 91 ? 18.25918 29.42146 4.82173 1.000 36.32667 783 PHE A C 1
ATOM 646 O O . PHE A 1 91 ? 18.34622 30.62054 5.12003 1.000 35.32719 783 PHE A O 1
ATOM 654 N N . ALA A 1 92 ? 18.71312 28.45307 5.61007 1.000 38.67722 784 ALA A N 1
ATOM 655 C CA . ALA A 1 92 ? 19.28350 28.78476 6.91052 1.000 41.88585 784 ALA A CA 1
ATOM 656 C C . ALA A 1 92 ? 20.59044 29.53873 6.73646 1.000 45.77001 784 ALA A C 1
ATOM 657 O O . ALA A 1 92 ? 20.79876 30.58703 7.35460 1.000 47.19009 784 ALA A O 1
ATOM 659 N N . GLU A 1 93 ? 21.47685 29.01710 5.88636 1.000 44.09712 785 GLU A N 1
ATOM 660 C CA . GLU A 1 93 ? 22.69939 29.72853 5.53378 1.000 50.09341 785 GLU A CA 1
ATOM 661 C C . GLU A 1 93 ? 22.41569 31.18912 5.21539 1.000 52.73847 785 GLU A C 1
ATOM 662 O O . GLU A 1 93 ? 23.02444 32.08818 5.80572 1.000 53.11681 785 GLU A O 1
ATOM 668 N N . HIS A 1 94 ? 21.45077 31.44875 4.33032 1.000 43.61088 786 HIS A N 1
ATOM 669 C CA . HIS A 1 94 ? 21.22852 32.81361 3.87516 1.000 42.99206 786 HIS A CA 1
ATOM 670 C C . HIS A 1 94 ? 20.37314 33.64380 4.81695 1.000 42.81299 786 HIS A C 1
ATOM 671 O O . HIS A 1 94 ? 20.57826 34.85602 4.89883 1.000 52.70827 786 HIS A O 1
ATOM 678 N N . ARG A 1 95 ? 19.43505 33.04381 5.54739 1.000 44.30601 787 ARG A N 1
ATOM 679 C CA . ARG A 1 95 ? 18.72983 33.78858 6.58431 1.000 51.15710 787 ARG A CA 1
ATOM 680 C C . ARG A 1 95 ? 19.57682 33.88015 7.84928 1.000 57.20540 787 ARG A C 1
ATOM 681 O O . ARG A 1 95 ? 19.81552 34.97233 8.37150 1.000 57.75779 787 ARG A O 1
ATOM 689 N N . VAL A 1 96 ? 20.03482 32.73553 8.35376 1.000 61.05558 788 VAL A N 1
ATOM 690 C CA . VAL A 1 96 ? 20.82490 32.68114 9.58481 1.000 63.89272 788 VAL A CA 1
ATOM 691 C C . VAL A 1 96 ? 22.30471 32.75848 9.24752 1.000 66.68855 788 VAL A C 1
ATOM 692 O O . VAL A 1 96 ? 22.97599 33.71949 9.61403 1.000 72.80576 788 VAL A O 1
ATOM 694 N N . GLN A 1 101 ? 27.14235 33.03176 11.92033 1.000 73.39056 793 GLN A N 1
ATOM 695 C CA . GLN A 1 101 ? 26.21610 33.37491 12.98876 1.000 70.88945 793 GLN A CA 1
ATOM 696 C C . GLN A 1 101 ? 26.22836 32.29761 14.05787 1.000 66.55977 793 GLN A C 1
ATOM 697 O O . GLN A 1 101 ? 26.35664 31.10678 13.76536 1.000 65.71904 793 GLN A O 1
ATOM 703 N N . ASP A 1 102 ? 26.09843 32.73036 15.30713 1.000 66.99227 794 ASP A N 1
ATOM 704 C CA . ASP A 1 102 ? 26.11959 31.81368 16.43517 1.000 65.03510 794 ASP A CA 1
ATOM 705 C C . ASP A 1 102 ? 24.83018 31.00873 16.57958 1.000 57.55413 794 ASP A C 1
ATOM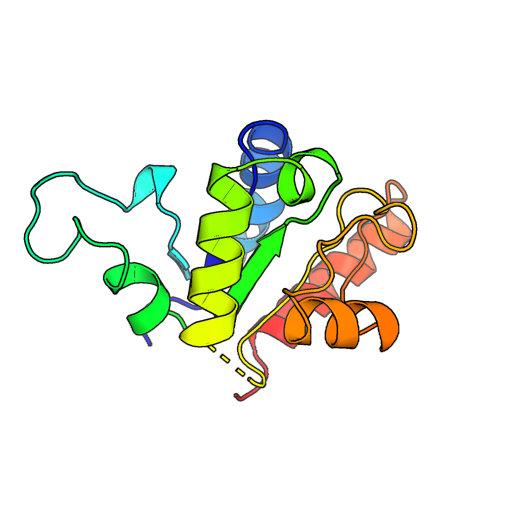 706 O O . ASP A 1 102 ? 24.81897 30.03288 17.33751 1.000 59.23448 794 ASP A O 1
ATOM 711 N N . SER A 1 103 ? 23.75356 31.36717 15.86722 1.000 47.70611 795 SER A N 1
ATOM 712 C CA . SER A 1 103 ? 22.48746 30.66474 16.07171 1.000 40.06835 795 SER A CA 1
ATOM 713 C C . SER A 1 103 ? 22.45473 29.27563 15.43769 1.000 36.45982 795 SER A C 1
ATOM 714 O O . SER A 1 103 ? 21.51916 28.50890 15.70228 1.000 33.12226 795 SER A O 1
ATOM 717 N N . LEU A 1 104 ? 23.44333 28.92000 14.62159 1.000 32.76918 796 LEU A N 1
ATOM 718 C CA . LEU A 1 104 ? 23.43399 27.64823 13.91976 1.000 33.22553 796 LEU A CA 1
ATOM 719 C C . LEU A 1 104 ? 24.08410 26.57131 14.77853 1.000 34.41516 796 LEU A C 1
ATOM 720 O O . LEU A 1 104 ? 25.13258 26.79953 15.38794 1.000 39.43947 796 LEU A O 1
ATOM 725 N N . ILE A 1 105 ? 23.43716 25.40361 14.84396 1.000 28.97502 797 ILE A N 1
ATOM 726 C CA . ILE A 1 105 ? 23.95543 24.24486 15.57181 1.000 27.12134 797 ILE A CA 1
ATOM 727 C C . ILE A 1 105 ? 23.90338 23.05072 14.63943 1.000 24.99297 797 ILE A C 1
ATOM 728 O O . ILE A 1 105 ? 22.83949 22.71793 14.10160 1.000 26.89041 797 ILE A O 1
ATOM 733 N N . MET A 1 106 ? 25.03633 22.37753 14.47135 1.000 27.38946 798 MET A N 1
ATOM 734 C CA A MET A 1 106 ? 25.13028 21.18668 13.64092 0.500 28.47624 798 MET A CA 1
ATOM 735 C CA B MET A 1 106 ? 25.10777 21.18368 13.64615 0.500 28.41025 798 MET A CA 1
ATOM 736 C C . MET A 1 106 ? 25.32967 19.96512 14.52619 1.000 28.73420 798 MET A C 1
ATOM 737 O O . MET A 1 106 ? 26.25895 19.93923 15.33204 1.000 30.85145 798 MET A O 1
ATOM 746 N N . VAL A 1 107 ? 24.46926 18.96849 14.35783 1.000 28.76813 799 VAL A N 1
ATOM 747 C CA . VAL A 1 107 ? 24.59801 17.66934 15.00147 1.000 29.68705 799 VAL A CA 1
ATOM 748 C C . VAL A 1 107 ? 24.93612 16.67307 13.90661 1.000 30.45390 799 VAL A C 1
ATOM 749 O O . VAL A 1 107 ? 24.15953 16.50487 12.95677 1.000 29.78888 799 VAL A O 1
ATOM 753 N N . VAL A 1 108 ? 26.08953 16.02717 14.01249 1.000 31.48493 800 VAL A N 1
ATOM 754 C CA . VAL A 1 108 ? 26.47682 15.02387 13.02119 1.000 30.84809 800 VAL A CA 1
ATOM 755 C C . VAL A 1 108 ? 26.02446 13.66979 13.54928 1.000 32.10492 800 VAL A C 1
ATOM 756 O O . VAL A 1 108 ? 26.59660 13.13296 14.50688 1.000 35.55771 800 VAL A O 1
ATOM 760 N N . LEU A 1 109 ? 24.96173 13.14106 12.94571 1.000 30.72740 801 LEU A N 1
ATOM 761 C CA . LEU A 1 109 ? 24.44310 11.83476 13.31761 1.000 31.34027 801 LEU A CA 1
ATOM 762 C C . LEU A 1 109 ? 25.21196 10.71806 12.63928 1.000 36.67581 801 LEU A C 1
ATOM 763 O O . LEU A 1 109 ? 25.42734 9.65757 13.23574 1.000 39.48641 801 LEU A O 1
ATOM 768 N N . GLU A 1 110 ? 25.64231 10.93282 11.39921 1.000 35.23777 802 GLU A N 1
ATOM 769 C CA . GLU A 1 110 ? 26.45117 9.97151 10.66684 1.000 37.45347 802 GLU A CA 1
ATOM 770 C C . GLU A 1 110 ? 27.49711 10.74823 9.87757 1.000 37.65390 802 GLU A C 1
ATOM 771 O O . GLU A 1 110 ? 27.20349 11.82585 9.34814 1.000 35.07476 802 GLU A O 1
ATOM 777 N N . ASP A 1 111 ? 28.72066 10.21520 9.83435 1.000 37.05004 803 ASP A N 1
ATOM 778 C CA . ASP A 1 111 ? 29.83957 10.91595 9.21606 1.000 40.99985 803 ASP A CA 1
ATOM 779 C C . ASP A 1 111 ? 29.51753 11.28950 7.77790 1.000 37.19306 803 ASP A C 1
ATOM 780 O O . ASP A 1 111 ? 28.88448 10.52342 7.05398 1.000 40.43313 803 ASP A O 1
ATOM 785 N N . LEU A 1 112 ? 29.96385 12.47906 7.37504 1.000 38.23548 804 LEU A N 1
ATOM 786 C CA . LEU A 1 112 ? 29.78404 12.95416 6.00089 1.000 37.53408 804 LEU A CA 1
ATOM 787 C C . LEU A 1 112 ? 31.06881 12.71173 5.23013 1.000 40.63068 804 LEU A C 1
ATOM 788 O O . LEU A 1 112 ? 32.12557 13.18705 5.66790 1.000 42.32434 804 LEU A O 1
ATOM 793 N N . PRO A 1 113 ? 31.04590 11.99319 4.10816 1.000 42.34136 805 PRO A N 1
ATOM 794 C CA . PRO A 1 113 ? 32.27174 11.80310 3.31758 1.000 45.33533 805 PRO A CA 1
ATOM 795 C C . PRO A 1 113 ? 32.90102 13.14005 2.97553 1.000 44.30576 805 PRO A C 1
ATOM 796 O O . PRO A 1 113 ? 32.18951 14.13667 2.78191 1.000 43.92348 805 PRO A O 1
ATOM 800 N N . PRO A 1 114 ? 34.22744 13.21007 2.91659 1.000 48.81401 806 PRO A N 1
ATOM 801 C CA . PRO A 1 114 ? 34.88353 14.49902 2.66524 1.000 50.72867 806 PRO A CA 1
ATOM 802 C C . PRO A 1 114 ? 34.44958 15.08072 1.32773 1.000 51.31197 806 PRO A C 1
ATOM 803 O O . PRO A 1 114 ? 34.33993 14.36288 0.32967 1.000 51.51860 806 PRO A O 1
ATOM 807 N N . ASP A 1 115 ? 34.19335 16.39355 1.32266 1.000 47.39060 807 ASP A N 1
ATOM 808 C CA . ASP A 1 115 ? 33.79422 17.14886 0.13001 1.000 47.72549 807 ASP A CA 1
ATOM 809 C C . ASP A 1 115 ? 32.43605 16.72022 -0.42100 1.000 45.44912 807 ASP A C 1
ATOM 810 O O . ASP A 1 115 ? 32.10289 17.02762 -1.57244 1.000 51.42476 807 ASP A O 1
ATOM 815 N N . SER A 1 116 ? 31.63222 16.00654 0.36203 1.000 40.61475 808 SER A N 1
ATOM 816 C CA . SER A 1 116 ? 30.29634 15.62750 -0.08952 1.000 37.40999 808 SER A CA 1
ATOM 817 C C . SER A 1 116 ? 29.29736 16.77039 0.02223 1.000 38.86602 808 SER A C 1
ATOM 818 O O . SER A 1 116 ? 28.27465 16.74862 -0.65920 1.000 37.88811 808 SER A O 1
ATOM 821 N N . VAL A 1 117 ? 29.52780 17.73678 0.91020 1.000 37.28277 809 VAL A N 1
ATOM 822 C CA . VAL A 1 117 ? 28.64124 18.90799 0.93640 1.000 33.32951 809 VAL A CA 1
ATOM 823 C C . VAL A 1 117 ? 28.91981 19.75840 -0.29576 1.000 32.54994 809 VAL A C 1
ATOM 824 O O . VAL A 1 117 ? 30.09201 20.08074 -0.55183 1.000 36.03226 809 VAL A O 1
ATOM 828 N N . PRO A 1 118 ? 27.90693 20.15157 -1.07066 1.000 36.64480 810 PRO A N 1
ATOM 829 C CA . PRO A 1 118 ? 28.17423 20.95126 -2.27376 1.000 42.29049 810 PRO A CA 1
ATOM 830 C C . PRO A 1 118 ? 29.00232 22.19301 -1.95545 1.000 41.25445 810 PRO A C 1
ATOM 831 O O . PRO A 1 118 ? 28.86042 22.81363 -0.89201 1.000 35.60467 810 PRO A O 1
ATOM 835 N N . GLN A 1 119 ? 29.89155 22.53937 -2.89106 1.000 39.37457 811 GLN A N 1
ATOM 836 C CA . GLN A 1 119 ? 30.90837 23.54826 -2.61484 1.000 44.40759 811 GLN A CA 1
ATOM 837 C C . GLN A 1 119 ? 30.28559 24.90956 -2.34007 1.000 47.43534 811 GLN A C 1
ATOM 838 O O . GLN A 1 119 ? 30.84454 25.70212 -1.57384 1.000 49.87111 811 GLN A O 1
ATOM 844 N N . LYS A 1 120 ? 29.10262 25.17755 -2.89149 1.000 44.95971 812 LYS A N 1
ATOM 845 C CA . LYS A 1 120 ? 28.48652 26.48109 -2.68235 1.000 44.02272 812 LYS A CA 1
ATOM 846 C C . LYS A 1 120 ? 27.85545 26.66489 -1.30344 1.000 42.78752 812 LYS A C 1
ATOM 847 O O . LYS A 1 120 ? 27.41741 27.77861 -1.00398 1.000 49.82919 812 LYS A O 1
ATOM 853 N N . PHE A 1 121 ? 27.78579 25.62832 -0.46503 1.000 39.63415 813 PHE A N 1
ATOM 854 C CA . PHE A 1 121 ? 27.37380 25.78951 0.93808 1.000 38.42236 813 PHE A CA 1
ATOM 855 C C . PHE A 1 121 ? 28.59628 26.15511 1.78459 1.000 37.49108 813 PHE A C 1
ATOM 856 O O . PHE A 1 121 ? 29.02087 25.41312 2.66633 1.000 40.23336 813 PHE A O 1
ATOM 864 N N . SER A 1 122 ? 29.18249 27.30970 1.46954 1.000 46.26013 814 SER A N 1
ATOM 865 C CA . SER A 1 122 ? 30.52130 27.60776 1.97549 1.000 57.76164 814 SER A CA 1
ATOM 866 C C . SER A 1 122 ? 30.52473 27.86328 3.47758 1.000 61.31712 814 SER A C 1
ATOM 867 O O . SER A 1 122 ? 31.51689 27.55803 4.14995 1.000 60.68223 814 SER A O 1
ATOM 870 N N . LYS A 1 123 ? 29.43068 28.40072 4.02138 1.000 60.65846 815 LYS A N 1
ATOM 871 C CA . LYS A 1 123 ? 29.35115 28.61627 5.46171 1.000 59.51511 815 LYS A CA 1
ATOM 872 C C . LYS A 1 123 ? 29.25714 27.29253 6.20194 1.000 56.42627 815 LYS A C 1
ATOM 873 O O . LYS A 1 123 ? 30.03627 27.03265 7.12661 1.000 60.55251 815 LYS A O 1
ATOM 875 N N . LEU A 1 124 ? 28.31148 26.43546 5.80640 1.000 45.62082 816 LEU A N 1
ATOM 876 C CA . LEU A 1 124 ? 28.23923 25.10119 6.39012 1.000 38.84643 816 LEU A CA 1
ATOM 877 C C . LEU A 1 124 ? 29.55861 24.36003 6.23029 1.000 38.66421 816 LEU A C 1
ATOM 878 O O . LEU A 1 124 ? 29.99779 23.66004 7.14889 1.000 34.84313 816 LEU A O 1
ATOM 880 N N . ARG A 1 125 ? 30.20600 24.49872 5.06038 1.000 35.15861 817 ARG A N 1
ATOM 881 C CA . ARG A 1 125 ? 31.48122 23.82371 4.84397 1.000 31.30544 817 ARG A CA 1
ATOM 882 C C . ARG A 1 125 ? 32.55533 24.33161 5.80670 1.000 32.15308 817 ARG A C 1
ATOM 883 O O . ARG A 1 125 ? 33.32658 23.53844 6.36013 1.000 30.85036 817 ARG A O 1
ATOM 891 N N . LYS A 1 126 ? 32.62168 25.64657 6.02426 1.000 38.36901 818 LYS A N 1
ATOM 892 C CA . LYS A 1 126 ? 33.59429 26.17816 6.98606 1.000 40.22554 818 LYS A CA 1
ATOM 893 C C . LYS A 1 126 ? 33.31103 25.67846 8.40135 1.000 37.17551 818 LYS A C 1
ATOM 894 O O . LYS A 1 126 ? 34.24051 25.33490 9.14743 1.000 40.34303 818 LYS A O 1
ATOM 897 N N . LEU A 1 127 ? 32.03668 25.63633 8.79533 1.000 34.83244 819 LEU A N 1
ATOM 898 C CA . LEU A 1 127 ? 31.68383 25.13362 10.12151 1.000 37.41719 819 LEU A CA 1
ATOM 899 C C . LEU A 1 127 ? 32.14800 23.69436 10.31287 1.000 35.58484 819 LEU A C 1
ATOM 900 O O . LEU A 1 127 ? 32.69997 23.35216 11.35773 1.000 36.10015 819 LEU A O 1
ATOM 905 N N . LEU A 1 128 ? 31.96236 22.83824 9.30006 1.000 32.91913 820 LEU A N 1
ATOM 906 C CA . LEU A 1 128 ? 32.39912 21.45074 9.43221 1.000 30.85667 820 LEU A CA 1
ATOM 907 C C . LEU A 1 128 ? 33.91767 21.34875 9.43963 1.000 34.52392 820 LEU A C 1
ATOM 908 O O . LEU A 1 128 ? 34.49202 20.57048 10.21607 1.000 36.82670 820 LEU A O 1
ATOM 913 N N . LYS A 1 129 ? 34.58744 22.10928 8.56002 1.000 37.41259 821 LYS A N 1
ATOM 914 C CA . LYS A 1 129 ? 36.04409 22.11690 8.54568 1.000 33.68382 821 LYS A CA 1
ATOM 915 C C . LYS A 1 129 ? 36.60638 22.62357 9.86639 1.000 33.07498 821 LYS A C 1
ATOM 916 O O . LYS A 1 129 ? 37.65090 22.15048 10.32058 1.000 37.38850 821 LYS A O 1
ATOM 919 N N . ARG A 1 130 ? 35.91943 23.55985 10.50893 1.000 32.99481 822 ARG A N 1
ATOM 920 C CA . ARG A 1 130 ? 36.36300 24.10879 11.78917 1.000 34.64990 822 ARG A CA 1
ATOM 921 C C . ARG A 1 130 ? 35.87463 23.30573 12.99982 1.000 34.40974 822 ARG A C 1
ATOM 922 O O . ARG A 1 130 ? 36.06878 23.74114 14.14349 1.000 33.85473 822 ARG A O 1
ATOM 930 N N . LYS A 1 131 ? 35.28850 22.12955 12.77649 1.000 32.99259 823 LYS A N 1
ATOM 931 C CA . LYS A 1 131 ? 34.99188 21.17378 13.84296 1.000 34.79623 823 LYS A CA 1
ATOM 932 C C . LYS A 1 131 ? 33.96816 21.72380 14.83349 1.000 36.52931 823 LYS A C 1
ATOM 933 O O . LYS A 1 131 ? 33.94997 21.32201 16.00090 1.000 34.74050 823 LYS A O 1
ATOM 937 N N . THR A 1 132 ? 33.12180 22.64329 14.37333 1.000 32.20096 824 THR A N 1
ATOM 938 C CA . THR A 1 132 ? 32.06280 23.25690 15.18117 1.000 33.51395 824 THR A CA 1
ATOM 939 C C . THR A 1 132 ? 30.78376 22.46805 14.92399 1.000 37.31459 824 THR A C 1
ATOM 940 O O . THR A 1 132 ? 29.90191 22.86552 14.14510 1.000 40.97001 824 THR A O 1
ATOM 944 N N . TYR A 1 133 ? 30.71363 21.30614 15.53693 1.000 31.33037 825 TYR A N 1
ATOM 945 C CA . TYR A 1 133 ? 29.50440 20.49967 15.53568 1.000 28.92269 825 TYR A CA 1
ATOM 946 C C . TYR A 1 133 ? 29.60187 19.58924 16.74302 1.000 29.34973 825 TYR A C 1
ATOM 947 O O . TYR A 1 133 ? 30.66801 19.44933 17.34202 1.000 29.66575 825 TYR A O 1
ATOM 956 N N . LEU A 1 134 ? 28.48090 18.96996 17.08512 1.000 29.14909 826 LEU A N 1
ATOM 957 C CA . LEU A 1 134 ? 28.45394 17.88718 18.05336 1.000 31.82441 826 LEU A CA 1
ATOM 958 C C . LEU A 1 134 ? 28.21928 16.58641 17.30386 1.000 33.65114 826 LEU A C 1
ATOM 959 O O . LEU A 1 134 ? 27.37302 16.52629 16.41121 1.000 33.98662 826 LEU A O 1
ATOM 964 N N . LYS A 1 135 ? 28.96834 15.54789 17.65990 1.000 31.15400 827 LYS A N 1
ATOM 965 C CA . LYS A 1 135 ? 28.91174 14.28167 16.94736 1.000 32.89267 827 LYS A CA 1
ATOM 966 C C . LYS A 1 135 ? 28.22558 13.24365 17.82018 1.000 37.22099 827 LYS A C 1
ATOM 967 O O . LYS A 1 135 ? 28.58621 13.06971 18.99204 1.000 36.90268 827 LYS A O 1
ATOM 971 N N . TRP A 1 136 ? 27.22340 12.57978 17.25365 1.000 36.31686 828 TRP A N 1
ATOM 972 C CA . TRP A 1 136 ? 26.57312 11.47199 17.93321 1.000 42.82751 828 TRP A CA 1
ATOM 973 C C . TRP A 1 136 ? 27.52175 10.28748 18.06127 1.000 48.06538 828 TRP A C 1
ATOM 974 O O . TRP A 1 136 ? 28.41098 10.08060 17.23235 1.000 48.52096 828 TRP A O 1
ATOM 985 N N . SER A 1 137 ? 27.31689 9.49879 19.11004 1.000 48.77723 829 SER A N 1
ATOM 986 C CA . SER A 1 137 ? 28.08801 8.29269 19.34664 1.000 54.27007 829 SER A CA 1
ATOM 987 C C . SER A 1 137 ? 27.14805 7.21386 19.86687 1.000 56.01732 829 SER A C 1
ATOM 988 O O . SER A 1 137 ? 26.17339 7.52526 20.55554 1.000 55.85299 829 SER A O 1
ATOM 991 N N . PRO A 1 138 ? 27.39656 5.95027 19.52370 1.000 58.93143 83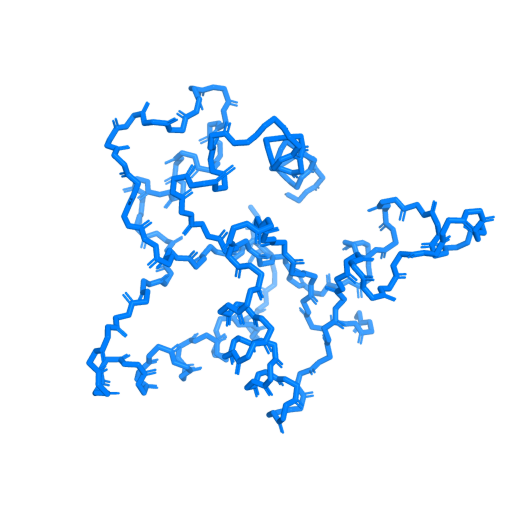0 PRO A N 1
ATOM 992 C CA . PRO A 1 138 ? 26.56884 4.86683 20.07676 1.000 64.12269 830 PRO A CA 1
ATOM 993 C C . PRO A 1 138 ? 26.88878 4.51628 21.52407 1.000 66.55974 830 PRO A C 1
ATOM 994 O O . PRO A 1 138 ? 26.11483 3.77671 22.14850 1.000 69.94152 830 PRO A O 1
ATOM 998 N N . GLU A 1 139 ? 27.99081 5.01486 22.07540 1.000 64.55862 831 GLU A N 1
ATOM 999 C CA . GLU A 1 139 ? 28.43864 4.62178 23.40605 1.000 65.59485 831 GLU A CA 1
ATOM 1000 C C . GLU A 1 139 ? 27.74921 5.45836 24.47584 1.000 59.15375 831 GLU A C 1
ATOM 1001 O O . GLU A 1 139 ? 27.73715 6.68879 24.39338 1.000 54.16272 831 GLU A O 1
ATOM 1007 N N . GLU A 1 140 ? 27.20847 4.78369 25.49528 1.000 64.18235 832 GLU A N 1
ATOM 1008 C CA . GLU A 1 140 ? 26.48524 5.46910 26.56631 1.000 65.03659 832 GLU A CA 1
ATOM 1009 C C . GLU A 1 140 ? 27.27295 6.65625 27.11545 1.000 60.46553 832 GLU A C 1
ATOM 1010 O O . GLU A 1 140 ? 26.73021 7.75353 27.28361 1.000 58.78204 832 GLU A O 1
ATOM 1012 N N . HIS A 1 141 ? 28.56394 6.45394 27.38286 1.000 59.86025 833 HIS A N 1
ATOM 1013 C CA . HIS A 1 141 ? 29.36911 7.48948 28.02439 1.000 57.54917 833 HIS A CA 1
ATOM 1014 C C . HIS A 1 141 ? 29.45870 8.73291 27.15312 1.000 54.39053 833 HIS A C 1
ATOM 1015 O O . HIS A 1 141 ? 29.31951 9.85947 27.64614 1.000 51.22780 833 HIS A O 1
ATOM 1022 N N . LYS A 1 142 ? 29.68382 8.54406 25.85029 1.000 52.98466 834 LYS A N 1
ATOM 1023 C CA . LYS A 1 142 ? 29.77669 9.67418 24.93623 1.000 50.12456 834 LYS A CA 1
ATOM 1024 C C . LYS A 1 142 ? 28.41482 10.31613 24.70840 1.000 45.11550 834 LYS A C 1
ATOM 1025 O O . LYS A 1 142 ? 28.32135 11.54016 24.55570 1.000 40.48677 834 LYS A O 1
ATOM 1031 N N . GLN A 1 143 ? 27.34539 9.51301 24.68542 1.000 46.11712 835 GLN A N 1
ATOM 1032 C CA . GLN A 1 143 ? 26.01130 10.09101 24.53987 1.000 43.20238 835 GLN A CA 1
ATOM 1033 C C . GLN A 1 143 ? 25.65341 10.96430 25.72998 1.000 41.23370 835 GLN A C 1
ATOM 1034 O O . GLN A 1 143 ? 24.98819 11.99167 25.56675 1.000 41.71293 835 GLN A O 1
ATOM 1040 N N . LYS A 1 144 ? 26.04385 10.54833 26.94247 1.000 42.43920 836 LYS A N 1
ATOM 1041 C CA . LYS A 1 144 ? 25.78697 11.37835 28.11498 1.000 40.17407 836 LYS A CA 1
ATOM 1042 C C . LYS A 1 144 ? 26.42376 12.75435 27.95280 1.000 41.00408 836 LYS A C 1
ATOM 1043 O O . LYS A 1 144 ? 25.77442 13.78027 28.17554 1.000 37.64400 836 LYS A O 1
ATOM 1045 N N . ILE A 1 145 ? 27.69987 12.79204 27.55680 1.000 41.65900 837 ILE A N 1
ATOM 1046 C CA . ILE A 1 145 ? 28.37847 14.06548 27.32044 1.000 39.90448 837 ILE A CA 1
ATOM 1047 C C . ILE A 1 145 ? 27.67407 14.83663 26.21007 1.000 37.23995 837 ILE A C 1
ATOM 1048 O O . ILE A 1 145 ? 27.46928 16.05384 26.30870 1.000 37.77992 837 ILE A O 1
ATOM 1053 N N . PHE A 1 146 ? 27.28224 14.13330 25.14253 1.000 37.27501 838 PHE A N 1
ATOM 1054 C CA . PHE A 1 146 ? 26.60440 14.76425 24.00851 1.000 34.46601 838 PHE A CA 1
ATOM 1055 C C . PHE A 1 146 ? 25.39017 15.56361 24.46050 1.000 34.74778 838 PHE A C 1
ATOM 1056 O O . PHE A 1 146 ? 25.23621 16.73402 24.09573 1.000 30.95109 838 PHE A O 1
ATOM 1064 N N . TRP A 1 147 ? 24.53558 14.96157 25.30054 1.000 35.05513 839 TRP A N 1
ATOM 1065 C CA . TRP A 1 147 ? 23.29660 15.63851 25.68041 1.000 32.85170 839 TRP A CA 1
ATOM 1066 C C . TRP A 1 147 ? 23.57366 16.85782 26.55162 1.000 33.17855 839 TRP A C 1
ATOM 1067 O O . TRP A 1 147 ? 22.90989 17.89025 26.40366 1.000 31.40033 839 TRP A O 1
ATOM 1078 N N . HIS A 1 148 ? 24.52959 16.75263 27.48266 1.000 34.10565 840 HIS A N 1
ATOM 1079 C CA . HIS A 1 148 ? 24.93257 17.91814 28.25895 1.000 34.81264 840 HIS A CA 1
ATOM 1080 C C . HIS A 1 148 ? 25.49464 19.01419 27.35399 1.000 34.99354 840 HIS A C 1
ATOM 1081 O O . HIS A 1 148 ? 25.15689 20.19417 27.51339 1.000 31.86895 840 HIS A O 1
ATOM 1088 N N . GLN A 1 149 ? 26.37120 18.65241 26.41000 1.000 31.46112 841 GLN A N 1
ATOM 1089 C CA . GLN A 1 149 ? 26.92591 19.67986 25.52966 1.000 30.63528 841 GLN A CA 1
ATOM 1090 C C . GLN A 1 149 ? 25.86778 20.27360 24.60599 1.000 31.13679 841 GLN A C 1
ATOM 1091 O O . GLN A 1 149 ? 25.95023 21.46333 24.25503 1.000 28.69562 841 GLN A O 1
ATOM 1097 N N . LEU A 1 150 ? 24.87396 19.47866 24.19561 1.000 29.08408 842 LEU A N 1
ATOM 1098 C CA . LEU A 1 150 ? 23.81167 20.02164 23.35278 1.000 29.91722 842 LEU A CA 1
ATOM 1099 C C . LEU A 1 150 ? 22.94733 21.00063 24.13909 1.000 29.71897 842 LEU A C 1
ATOM 1100 O O . LEU A 1 150 ? 22.59022 22.07288 23.63951 1.000 26.21322 842 LEU A O 1
ATOM 1105 N N . ALA A 1 151 ? 22.63361 20.67806 25.39594 1.000 29.00799 843 ALA A N 1
ATOM 1106 C CA . ALA A 1 151 ? 21.91831 21.65137 26.21047 1.000 27.54969 843 ALA A CA 1
ATOM 1107 C C . ALA A 1 151 ? 22.73203 22.93383 26.36834 1.000 30.79850 843 ALA A C 1
ATOM 1108 O O . ALA A 1 151 ? 22.18787 24.04016 26.27241 1.000 33.51642 843 ALA A O 1
ATOM 1110 N N . ALA A 1 152 ? 24.03910 22.80215 26.62695 1.000 30.55699 844 ALA A N 1
ATOM 1111 C CA . ALA A 1 152 ? 24.90516 23.96779 26.77249 1.000 31.10262 844 ALA A CA 1
ATOM 1112 C C . ALA A 1 152 ? 24.87922 24.84233 25.51968 1.000 29.50767 844 ALA A C 1
ATOM 1113 O O . ALA A 1 152 ? 24.77564 26.07579 25.60276 1.000 30.69943 844 ALA A O 1
ATOM 1115 N N . VAL A 1 153 ? 25.05622 24.22940 24.35534 1.000 27.93071 845 VAL A N 1
ATOM 1116 C CA . VAL A 1 153 ? 25.12944 25.05369 23.14879 1.000 27.80012 845 VAL A CA 1
ATOM 1117 C C . VAL A 1 153 ? 23.77845 25.71079 22.86227 1.000 29.03561 845 VAL A C 1
ATOM 1118 O O . VAL A 1 153 ? 23.72807 26.86648 22.42303 1.000 32.87162 845 VAL A O 1
ATOM 1122 N N . LEU A 1 154 ? 22.66658 25.04190 23.17471 1.000 28.11405 846 LEU A N 1
ATOM 1123 C CA . LEU A 1 154 ? 21.36251 25.67009 22.94953 1.000 27.81928 846 LEU A CA 1
ATOM 1124 C C . LEU A 1 154 ? 21.15097 26.91191 23.79735 1.000 34.53101 846 LEU A C 1
ATOM 1125 O O . LEU A 1 154 ? 20.34923 27.77926 23.42327 1.000 34.58119 846 LEU A O 1
ATOM 1130 N N . LYS A 1 155 ? 21.84438 27.02294 24.93394 1.000 32.63425 847 LYS A N 1
ATOM 1131 C CA . LYS A 1 155 ? 21.69697 28.14604 25.84448 1.000 37.12010 847 LYS A CA 1
ATOM 1132 C C . LYS A 1 155 ? 22.70704 29.26459 25.61483 1.000 37.05357 847 LYS A C 1
ATOM 1133 O O . LYS A 1 155 ? 22.61100 30.29579 26.28707 1.000 40.57040 847 LYS A O 1
ATOM 1139 N N . THR A 1 156 ? 23.66395 29.09662 24.70228 1.000 37.93921 848 THR A N 1
ATOM 1140 C CA . THR A 1 156 ? 24.60602 30.17492 24.40437 1.000 40.17011 848 THR A CA 1
ATOM 1141 C C . THR A 1 156 ? 23.89606 31.35547 23.74926 1.000 41.97479 848 THR A C 1
ATOM 1142 O O . THR A 1 156 ? 22.86019 31.20696 23.09657 1.000 36.93716 848 THR A O 1
ATOM 1146 N N . THR A 1 157 ? 24.48497 32.53585 23.91374 1.000 45.09909 849 THR A N 1
ATOM 1147 C CA . THR A 1 157 ? 24.00672 33.73015 23.24186 1.000 48.21363 849 THR A CA 1
ATOM 1148 C C . THR A 1 157 ? 24.26878 33.63476 21.73583 1.000 50.23871 849 THR A C 1
ATOM 1149 O O . THR A 1 157 ? 25.00028 32.76110 21.24880 1.000 46.99919 849 THR A O 1
ATOM 1153 N N . ASN A 1 158 ? 23.64636 34.54051 20.98413 1.000 54.02922 850 ASN A N 1
ATOM 1154 C CA . ASN A 1 158 ? 23.83099 34.56980 19.53202 1.000 54.12270 850 ASN A CA 1
ATOM 1155 C C . ASN A 1 158 ? 24.78608 35.68104 19.08096 1.000 56.86712 850 ASN A C 1
ATOM 1156 O O . ASN A 1 158 ? 24.96941 36.68066 19.77584 1.000 61.25190 850 ASN A O 1
#

Secondary structure (DSSP, 8-state):
--EEEEEE--STTHHHIIIIIIHHHHHTT--EE-HHHH--TT-TTTSSTHHHHHTEEEEEEEE-HHHHT-HHHHHHHHHHHHH--TTEEEEESSPPPTT-S-TT-HHHHHHHHTT-SEE--SSHHHHHHHHHHHHHHHHS--

CATH classification: 3.40.50.10140

Nearest PDB structures (foldseek):
  7ylf-assembly1_A  TM=1.005E+00  e=6.275E-28  Gallus gallus
  7nuw-assembly1_A  TM=8.493E-01  e=8.733E-15  Homo sapiens
  4om7-assembly1_B  TM=8.459E-01  e=4.123E-14  Homo sapiens
  4w8g-assembly1_A  TM=8.390E-01  e=5.466E-08  Hydra vulgaris
  4lzp-assembly2_D  TM=6.369E-01  e=3.428E-06  Brucella melitensis ATCC 23457

Organism: Gallus gallus (NCBI:txid9031)

Radius of gyration: 14.49 Å; Cα contacts (8 Å, |Δi|>4): 202; chains: 1; bounding box: 39×30×32 Å

B-f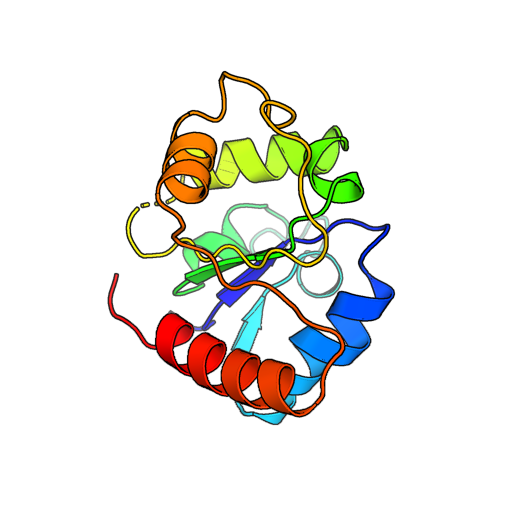actor: mean 40.39, std 11.98, range [21.35, 86.53]

Sequence (142 aa):
KPFDAFISYSEHDADWTKEHLLKKLETDGFKICYHERDFKPGHPVLGNIFYCIENSHKVLFVLSPSFVNSCWCQYELYFAEHRVQDSLIMMVVLEDLPPDSVPQKFSKLRKLLKRKTYLKWSPEEHKQKIFWHQLAAVLKTTN